Protein AF-A0A2D7Z8X7-F1 (afdb_monomer)

Sequence (92 aa):
MLLVVTLVTLIAQGAAAEDAADNASTEAAWGKIAAGIALAGAALGTGLSQGQIGAAAVGMVAEDGKKFVTGLIFTALPETIVLFGFVSLFVL

Foldseek 3Di:
DVVVVVVVVVVVVVVVVVVVVVCPVVVVVVLQVVLVVLLVVLVVQLVVVLVVLLVVLVVVCVVPVVCNVVSVVSSCVSVVSSVVSNVSNVVD

Solvent-accessible surface area (backbone atoms only — not comparable to full-atom values): 4805 Å² total; per-residue (Å²): 109,71,70,58,52,55,51,53,52,52,54,52,50,57,61,57,52,57,64,56,66,71,39,58,65,54,54,54,50,51,28,48,51,51,18,52,52,44,26,51,55,24,43,52,56,24,55,64,51,35,57,57,40,41,55,52,26,53,51,47,28,73,75,38,66,87,39,44,65,59,27,50,52,58,44,53,53,42,56,56,50,30,50,60,17,51,51,32,67,79,77,74

Nearest PDB structures (foldseek):
  8yy1-assembly1_Q  TM=8.970E-01  e=8.659E-04  Thermus thermophilus HB8
  8yy0-assembly1_U  TM=9.027E-01  e=2.245E-03  Thermus thermophilus HB8
  8j0s-assembly1_9  TM=7.823E-01  e=2.314E-01  Mycobacterium tuberculosis
  8j0s-assembly1_2  TM=7.635E-01  e=4.368E-01  Mycobacterium tuberculosis
  7njp-assembly1_R  TM=7.891E-01  e=6.393E-01  Mycolicibacterium smegmatis MC2 155

pLDDT: mean 87.24, std 12.48, range [50.75, 97.25]

Radius of gyration: 26.12 Å; Cα contacts (8 Å, |Δi|>4): 53; chains: 1; bounding box: 57×18×71 Å

Structure (mmCIF, N/CA/C/O backbone):
data_AF-A0A2D7Z8X7-F1
#
_entry.id   AF-A0A2D7Z8X7-F1
#
loop_
_atom_site.group_PDB
_atom_site.id
_atom_site.type_symbol
_atom_site.label_atom_id
_atom_site.label_alt_id
_atom_sit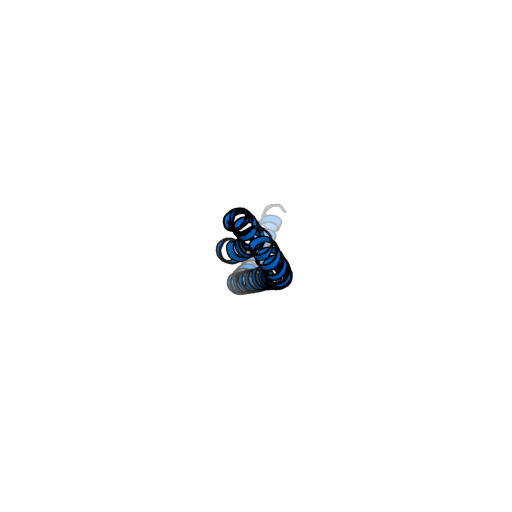e.label_comp_id
_atom_site.label_asym_id
_atom_site.label_entity_id
_atom_site.label_seq_id
_atom_site.pdbx_PDB_ins_code
_atom_site.Cartn_x
_atom_site.Cartn_y
_atom_site.Cartn_z
_atom_site.occupancy
_atom_site.B_iso_or_equiv
_atom_site.auth_seq_id
_atom_site.auth_comp_id
_atom_site.auth_asym_id
_atom_site.auth_atom_id
_atom_site.pdbx_PDB_model_num
ATOM 1 N N . MET A 1 1 ? 30.975 8.921 -51.734 1.00 64.62 1 MET A N 1
ATOM 2 C CA . MET A 1 1 ? 30.692 9.486 -50.394 1.00 64.62 1 MET A CA 1
ATOM 3 C C . MET A 1 1 ? 29.411 8.931 -49.781 1.00 64.62 1 MET A C 1
ATOM 5 O O . MET A 1 1 ? 29.495 8.430 -48.674 1.00 64.62 1 MET A O 1
ATOM 9 N N . LEU A 1 2 ? 28.276 8.904 -50.492 1.00 73.75 2 LEU A N 1
ATOM 10 C CA . LEU A 1 2 ? 27.017 8.340 -49.971 1.00 73.75 2 LEU A CA 1
ATOM 11 C C . LEU A 1 2 ? 27.127 6.865 -49.520 1.00 73.75 2 LEU A C 1
ATOM 13 O O . LEU A 1 2 ? 26.699 6.532 -48.425 1.00 73.75 2 LEU A O 1
ATOM 17 N N . LEU A 1 3 ? 27.786 6.012 -50.316 1.00 80.81 3 LEU A N 1
ATOM 18 C CA . LEU A 1 3 ? 27.928 4.573 -50.034 1.00 80.81 3 LEU A CA 1
ATOM 19 C C . LEU A 1 3 ? 28.812 4.272 -48.805 1.00 80.81 3 LEU A C 1
ATOM 21 O O . LEU A 1 3 ? 28.582 3.315 -48.070 1.00 80.81 3 LEU A O 1
ATOM 25 N N . VAL A 1 4 ? 29.804 5.130 -48.554 1.00 81.50 4 VAL A N 1
ATOM 26 C CA . VAL A 1 4 ? 30.691 5.034 -47.383 1.00 81.50 4 VAL A CA 1
ATOM 27 C C . VAL A 1 4 ? 29.934 5.422 -46.115 1.00 81.50 4 VAL A C 1
ATOM 29 O O . VAL A 1 4 ? 30.048 4.738 -45.105 1.00 81.50 4 VAL A O 1
ATOM 32 N N . VAL A 1 5 ? 29.101 6.465 -46.182 1.00 80.06 5 VAL A N 1
ATOM 33 C CA . VAL A 1 5 ? 28.265 6.890 -45.051 1.00 80.06 5 VAL A CA 1
ATOM 34 C C . VAL A 1 5 ? 27.242 5.809 -44.691 1.00 80.06 5 VAL A C 1
ATOM 36 O O . VAL A 1 5 ? 27.104 5.490 -43.516 1.00 80.06 5 VAL A O 1
ATOM 39 N N . THR A 1 6 ? 26.604 5.167 -45.675 1.00 77.50 6 THR A N 1
ATOM 40 C CA . THR A 1 6 ? 25.647 4.074 -45.416 1.00 77.50 6 THR A CA 1
ATOM 41 C C . THR A 1 6 ? 26.290 2.825 -44.804 1.00 77.50 6 THR A C 1
ATOM 43 O O . THR A 1 6 ? 25.676 2.162 -43.969 1.00 77.50 6 THR A O 1
ATOM 46 N N . LEU A 1 7 ? 27.535 2.505 -45.175 1.00 81.06 7 LEU A N 1
ATOM 47 C CA . LEU A 1 7 ? 28.285 1.398 -44.568 1.00 81.06 7 LEU A CA 1
ATOM 48 C C . LEU A 1 7 ? 28.662 1.699 -43.115 1.00 81.06 7 LEU A C 1
ATOM 50 O O . LEU A 1 7 ? 28.502 0.842 -42.249 1.00 81.06 7 LEU A O 1
ATOM 54 N N . VAL A 1 8 ? 29.101 2.927 -42.836 1.00 80.50 8 VAL A N 1
ATOM 55 C CA . VAL A 1 8 ? 29.411 3.367 -41.469 1.00 80.50 8 VAL A CA 1
ATOM 56 C C . VAL A 1 8 ? 28.161 3.335 -40.584 1.00 80.50 8 VAL A C 1
ATOM 58 O O . VAL A 1 8 ? 28.237 2.867 -39.451 1.00 80.50 8 VAL A O 1
ATOM 61 N N . THR A 1 9 ? 26.993 3.743 -41.095 1.00 76.50 9 THR A N 1
ATOM 62 C CA . THR A 1 9 ? 25.740 3.674 -40.322 1.00 76.50 9 THR A CA 1
ATOM 63 C C . THR A 1 9 ? 25.277 2.241 -40.047 1.00 76.50 9 THR A C 1
ATOM 65 O O . THR A 1 9 ? 24.739 1.986 -38.976 1.00 76.50 9 THR A O 1
ATOM 68 N N . LEU A 1 10 ? 25.509 1.296 -40.965 1.00 78.69 10 LEU A N 1
ATOM 69 C CA . LEU A 1 10 ? 25.174 -0.122 -40.764 1.00 78.69 10 LEU A CA 1
ATOM 70 C C . LEU A 1 10 ? 26.063 -0.781 -39.701 1.00 78.69 10 LEU A C 1
ATOM 72 O O . LEU A 1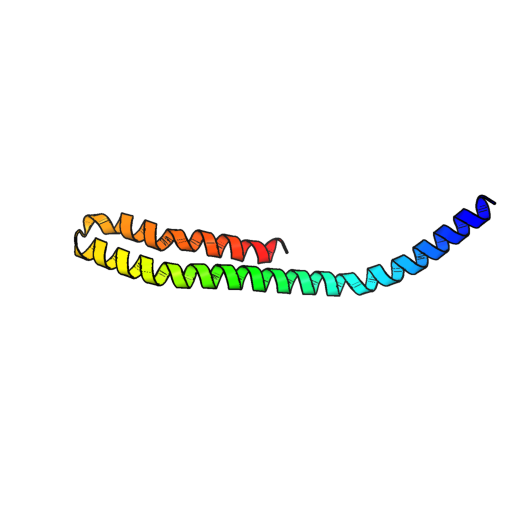 10 ? 25.566 -1.523 -38.859 1.00 78.69 10 LEU A O 1
ATOM 76 N N . ILE A 1 11 ? 27.362 -0.471 -39.703 1.00 78.38 11 ILE A N 1
ATOM 77 C CA . ILE A 1 11 ? 28.303 -0.961 -38.683 1.00 78.38 11 ILE A CA 1
ATOM 78 C C . ILE A 1 11 ? 27.964 -0.363 -37.308 1.00 78.38 11 ILE A C 1
ATOM 80 O O . ILE A 1 11 ? 27.962 -1.081 -36.312 1.00 78.38 11 ILE A O 1
ATOM 84 N N . ALA A 1 12 ? 27.604 0.924 -37.253 1.00 72.50 12 ALA A N 1
ATOM 85 C CA . ALA A 1 12 ? 27.166 1.571 -36.016 1.00 72.50 12 ALA A CA 1
ATOM 86 C C . ALA A 1 12 ? 25.849 0.985 -35.470 1.00 72.50 12 ALA A C 1
ATOM 88 O O . ALA A 1 12 ? 25.719 0.802 -34.262 1.00 72.50 12 ALA A O 1
ATOM 89 N N . GLN A 1 13 ? 24.891 0.644 -36.342 1.00 69.56 13 GLN A N 1
ATOM 90 C CA . GLN A 1 13 ? 23.655 -0.041 -35.938 1.00 69.56 13 GLN A CA 1
ATOM 91 C C . GLN A 1 13 ? 23.921 -1.455 -35.408 1.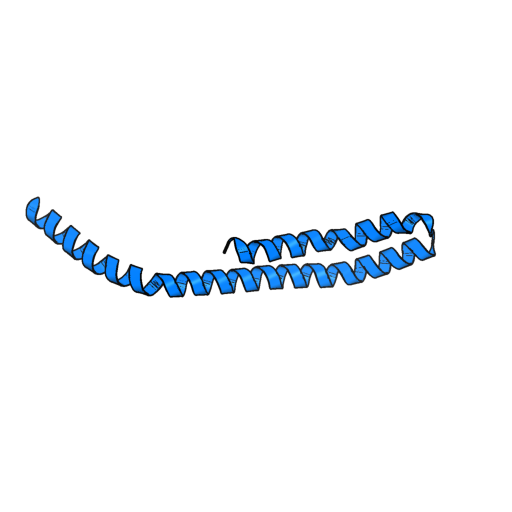00 69.56 13 GLN A C 1
ATOM 93 O O . GLN A 1 13 ? 23.292 -1.854 -34.433 1.00 69.56 13 GLN A O 1
ATOM 98 N N . GLY A 1 14 ? 24.867 -2.190 -36.004 1.00 62.12 14 GLY A N 1
ATOM 99 C CA . GLY A 1 14 ? 25.276 -3.513 -35.523 1.00 62.12 14 GLY A CA 1
ATOM 100 C C . GLY A 1 14 ? 25.904 -3.478 -34.127 1.00 62.12 14 GLY A C 1
ATOM 101 O O . GLY A 1 14 ? 25.562 -4.309 -33.296 1.00 62.12 14 GLY A O 1
ATOM 102 N N . ALA A 1 15 ? 26.745 -2.478 -33.843 1.00 62.66 15 ALA A N 1
ATOM 103 C CA . ALA A 1 15 ? 27.350 -2.292 -32.522 1.00 62.66 15 ALA A CA 1
ATOM 104 C C . ALA A 1 15 ? 26.331 -1.861 -31.446 1.00 62.66 15 ALA A C 1
ATOM 106 O O . ALA A 1 15 ? 26.388 -2.339 -30.320 1.00 62.66 15 ALA A O 1
ATOM 107 N N . ALA A 1 16 ? 25.362 -1.002 -31.789 1.00 61.12 16 ALA A N 1
ATOM 108 C CA . ALA A 1 16 ? 24.302 -0.590 -30.860 1.00 61.12 16 ALA A CA 1
ATOM 109 C C . ALA A 1 16 ? 23.259 -1.694 -30.583 1.00 61.12 16 ALA A C 1
ATOM 111 O O . ALA A 1 16 ? 22.585 -1.667 -29.555 1.00 61.12 16 ALA A O 1
ATOM 112 N N . ALA A 1 17 ? 23.100 -2.659 -31.494 1.00 56.22 17 ALA A N 1
ATOM 113 C CA . ALA A 1 17 ? 22.161 -3.769 -31.330 1.00 56.22 17 ALA A CA 1
ATOM 114 C C . ALA A 1 17 ? 22.625 -4.802 -30.287 1.00 56.22 17 ALA A C 1
ATOM 116 O O . ALA A 1 17 ? 21.785 -5.471 -29.684 1.00 56.22 17 ALA A O 1
ATOM 117 N N . GLU A 1 18 ? 23.935 -4.917 -30.053 1.00 50.75 18 GLU A N 1
ATOM 118 C CA . GLU A 1 18 ? 24.514 -5.849 -29.075 1.00 50.75 18 GLU A CA 1
ATOM 119 C C . GLU A 1 18 ? 24.267 -5.374 -27.625 1.00 50.75 18 GLU A C 1
ATOM 121 O O . GLU A 1 18 ? 23.856 -6.172 -26.786 1.00 50.75 18 GLU A O 1
ATOM 126 N N . ASP A 1 19 ? 24.348 -4.060 -27.365 1.00 54.38 19 ASP A N 1
ATOM 127 C CA . ASP A 1 19 ? 23.998 -3.431 -26.070 1.00 54.38 19 ASP A CA 1
ATOM 128 C C . ASP A 1 19 ? 22.496 -3.522 -25.727 1.00 54.38 19 ASP A C 1
ATOM 130 O O . ASP A 1 19 ? 22.095 -3.529 -24.560 1.00 54.38 19 ASP A O 1
ATOM 134 N N . ALA A 1 20 ? 21.626 -3.578 -26.738 1.00 54.97 20 ALA A N 1
ATOM 135 C CA . ALA A 1 20 ? 20.179 -3.653 -26.533 1.00 54.97 20 ALA A CA 1
ATOM 136 C C . ALA A 1 20 ? 19.710 -5.058 -26.106 1.00 54.97 20 ALA A C 1
ATOM 138 O O . ALA A 1 20 ? 18.705 -5.185 -25.403 1.00 54.97 20 ALA A O 1
ATOM 139 N N . ALA A 1 21 ? 20.423 -6.111 -26.518 1.00 54.84 21 ALA A N 1
ATOM 140 C CA . ALA A 1 21 ? 20.051 -7.493 -26.223 1.00 54.84 21 ALA A CA 1
ATOM 141 C C . ALA A 1 21 ? 20.364 -7.899 -24.770 1.00 54.84 21 ALA A C 1
ATOM 143 O O . ALA A 1 21 ? 19.594 -8.658 -24.179 1.00 54.84 21 ALA A O 1
ATOM 144 N N . ASP A 1 22 ? 21.435 -7.361 -24.178 1.00 58.94 22 ASP A N 1
ATOM 145 C CA . ASP A 1 22 ? 21.844 -7.660 -22.793 1.00 58.94 22 ASP A CA 1
ATOM 146 C C . ASP A 1 22 ? 21.041 -6.853 -21.744 1.00 58.94 22 ASP A C 1
ATOM 148 O O . ASP A 1 22 ? 20.934 -7.228 -20.577 1.00 58.94 22 ASP A O 1
ATOM 152 N N . ASN A 1 23 ? 20.378 -5.767 -22.164 1.00 64.94 23 ASN A N 1
ATOM 153 C CA . ASN A 1 23 ? 19.592 -4.900 -21.279 1.00 64.94 23 ASN A CA 1
ATOM 154 C C . ASN A 1 23 ? 18.159 -5.378 -21.011 1.00 64.94 23 ASN A C 1
ATOM 156 O O . ASN A 1 23 ? 17.572 -4.987 -20.006 1.00 64.94 23 ASN A O 1
ATOM 160 N N . ALA A 1 24 ? 17.568 -6.234 -21.849 1.00 74.00 24 ALA A N 1
ATOM 161 C CA . ALA A 1 24 ? 16.147 -6.583 -21.720 1.00 74.00 24 ALA A CA 1
ATOM 162 C C . ALA A 1 24 ? 15.796 -7.254 -20.374 1.00 74.00 24 ALA A C 1
ATOM 164 O O . ALA A 1 24 ? 14.726 -7.020 -19.807 1.00 74.00 24 ALA A O 1
ATOM 165 N N . SER A 1 25 ? 16.702 -8.081 -19.845 1.00 78.62 25 SER A N 1
ATOM 166 C CA . SER A 1 25 ? 16.543 -8.740 -18.544 1.00 78.62 25 SER A CA 1
ATOM 167 C C . SER A 1 25 ? 16.739 -7.762 -17.377 1.00 78.62 25 SER A C 1
ATOM 169 O O . SER A 1 25 ? 15.997 -7.827 -16.394 1.00 78.62 25 SER A O 1
ATOM 171 N N . THR A 1 26 ? 17.688 -6.833 -17.509 1.00 84.12 26 THR A N 1
ATOM 172 C CA . THR A 1 26 ? 18.002 -5.786 -16.526 1.00 84.12 26 THR A CA 1
ATOM 173 C C . THR A 1 26 ? 16.869 -4.768 -16.403 1.00 84.12 26 THR A C 1
ATOM 175 O O . THR A 1 26 ? 16.432 -4.477 -15.288 1.00 84.12 26 THR A O 1
ATOM 178 N N . GLU A 1 27 ? 16.315 -4.307 -17.526 1.00 82.50 27 GLU A N 1
ATOM 179 C CA . GLU A 1 27 ? 15.150 -3.412 -17.572 1.00 82.50 27 GLU A CA 1
ATOM 180 C C . GLU A 1 27 ? 13.926 -4.061 -16.903 1.00 82.50 27 GLU A C 1
ATOM 182 O O . GLU A 1 27 ? 13.282 -3.468 -16.034 1.00 82.50 27 GLU A O 1
ATOM 187 N N . ALA A 1 28 ? 13.653 -5.334 -17.218 1.00 86.56 28 ALA A N 1
ATOM 188 C CA . ALA A 1 28 ? 12.565 -6.084 -16.591 1.00 86.56 28 ALA A CA 1
ATOM 189 C C . ALA A 1 28 ? 12.789 -6.321 -15.084 1.00 86.56 28 ALA A C 1
ATOM 191 O O . ALA A 1 28 ? 11.830 -6.372 -14.310 1.00 86.56 28 ALA A O 1
ATOM 192 N N . ALA A 1 29 ? 14.040 -6.487 -14.641 1.00 88.56 29 ALA A N 1
ATOM 193 C CA . ALA A 1 29 ? 14.364 -6.620 -13.223 1.00 88.56 29 ALA A CA 1
ATOM 194 C C . ALA A 1 29 ? 14.121 -5.304 -12.468 1.00 88.56 29 ALA A C 1
ATOM 196 O O . ALA A 1 29 ? 13.527 -5.318 -11.386 1.00 88.56 29 ALA A O 1
ATOM 197 N N . TRP A 1 30 ? 14.518 -4.170 -13.050 1.00 90.50 30 TRP A N 1
ATOM 198 C CA . TRP A 1 30 ? 14.299 -2.850 -12.457 1.00 90.50 30 TRP A CA 1
ATOM 199 C C . TRP A 1 30 ? 12.815 -2.476 -12.387 1.00 90.50 30 TRP A C 1
ATOM 201 O O . TRP A 1 30 ? 12.378 -1.962 -11.354 1.00 90.50 30 TRP A O 1
ATOM 211 N N . GLY A 1 31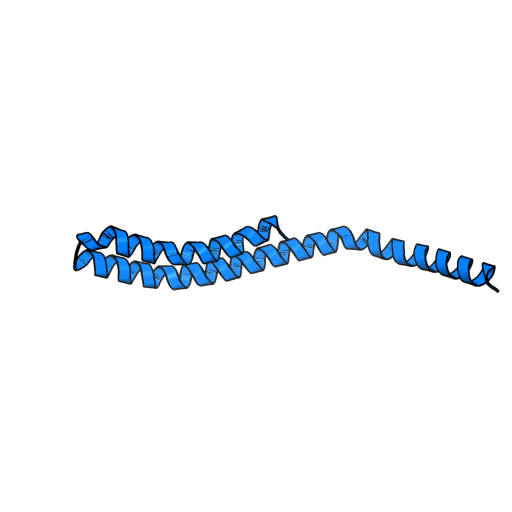 ? 12.023 -2.807 -13.416 1.00 90.88 31 GLY A N 1
ATOM 212 C CA . GLY A 1 31 ? 10.564 -2.627 -13.409 1.00 90.88 31 GLY A CA 1
ATOM 213 C C . GLY A 1 31 ? 9.887 -3.338 -12.233 1.00 90.88 31 GLY A C 1
ATOM 214 O O . GLY A 1 31 ? 9.146 -2.723 -11.464 1.00 90.88 31 GLY A O 1
ATOM 215 N N . LYS A 1 32 ? 10.253 -4.602 -11.984 1.00 92.94 32 LYS A N 1
ATOM 216 C CA . LYS A 1 32 ? 9.728 -5.390 -10.852 1.00 92.94 32 LYS A CA 1
ATOM 217 C C . LYS A 1 32 ? 10.134 -4.837 -9.488 1.00 92.94 32 LYS A C 1
ATOM 219 O O . LYS A 1 32 ? 9.331 -4.851 -8.555 1.00 92.94 32 LYS A O 1
ATOM 224 N N . ILE A 1 33 ? 11.368 -4.348 -9.354 1.00 95.00 33 ILE A N 1
ATOM 225 C CA . ILE A 1 33 ? 11.824 -3.694 -8.119 1.00 95.00 33 ILE A CA 1
ATOM 226 C C . ILE A 1 33 ? 11.025 -2.406 -7.886 1.00 95.00 33 ILE A C 1
ATOM 228 O O . ILE A 1 33 ? 10.549 -2.179 -6.772 1.00 95.00 33 ILE A O 1
ATOM 232 N N . ALA A 1 34 ? 10.820 -1.595 -8.928 1.00 94.62 34 ALA A N 1
ATOM 233 C CA . ALA A 1 34 ? 10.020 -0.377 -8.846 1.00 94.62 34 ALA A CA 1
ATOM 234 C C . ALA A 1 34 ? 8.567 -0.674 -8.438 1.00 94.62 34 ALA A C 1
ATOM 236 O O . ALA A 1 34 ? 8.033 0.003 -7.556 1.00 94.62 34 ALA A O 1
ATOM 237 N N . ALA A 1 35 ? 7.962 -1.727 -8.995 1.00 95.44 35 ALA A N 1
ATOM 238 C CA . ALA A 1 35 ? 6.628 -2.191 -8.621 1.00 95.44 35 ALA A CA 1
ATOM 239 C C . ALA A 1 35 ? 6.553 -2.604 -7.137 1.00 95.44 35 ALA A C 1
ATOM 241 O O . ALA A 1 35 ? 5.639 -2.211 -6.409 1.00 95.44 35 ALA A O 1
ATOM 242 N N . GLY A 1 36 ? 7.561 -3.335 -6.649 1.00 95.81 36 GLY A N 1
ATOM 243 C CA . GLY A 1 36 ? 7.664 -3.711 -5.237 1.00 95.81 36 GLY A CA 1
ATOM 244 C C . GLY A 1 36 ? 7.777 -2.503 -4.302 1.00 95.81 36 GLY A C 1
ATOM 245 O O . GLY A 1 36 ? 7.103 -2.454 -3.271 1.00 95.81 36 GLY A O 1
ATOM 246 N N . ILE A 1 37 ? 8.578 -1.500 -4.673 1.00 96.81 37 ILE A N 1
ATOM 247 C CA . ILE A 1 37 ? 8.730 -0.256 -3.903 1.00 96.81 37 ILE A CA 1
ATOM 248 C C . ILE A 1 37 ? 7.422 0.545 -3.894 1.00 96.81 37 ILE A C 1
ATOM 250 O O . ILE A 1 37 ? 7.020 1.041 -2.839 1.00 96.81 37 ILE A O 1
ATOM 254 N N . ALA A 1 38 ? 6.736 0.646 -5.036 1.00 96.12 38 ALA A N 1
ATOM 255 C CA . ALA A 1 38 ? 5.455 1.338 -5.140 1.00 96.12 38 ALA A CA 1
ATOM 256 C C . ALA A 1 38 ? 4.385 0.692 -4.244 1.00 96.12 38 ALA A C 1
ATOM 258 O O . ALA A 1 38 ? 3.721 1.395 -3.474 1.00 96.12 38 ALA A O 1
ATOM 259 N N . LEU A 1 39 ? 4.266 -0.641 -4.271 1.00 97.25 39 LEU A N 1
ATOM 260 C CA . LEU A 1 39 ? 3.361 -1.368 -3.380 1.00 97.25 39 LEU A CA 1
ATOM 261 C C . LEU A 1 39 ? 3.744 -1.188 -1.906 1.00 97.25 39 LEU A C 1
ATOM 263 O O . LEU A 1 39 ? 2.869 -0.926 -1.085 1.00 97.25 39 LEU A O 1
ATOM 267 N N . ALA A 1 40 ? 5.029 -1.293 -1.560 1.00 96.88 40 ALA A N 1
ATOM 268 C CA . ALA A 1 40 ? 5.486 -1.121 -0.182 1.00 96.88 40 ALA A CA 1
ATOM 269 C C . ALA A 1 40 ? 5.163 0.282 0.358 1.00 96.88 40 ALA A C 1
ATOM 271 O O . ALA A 1 40 ? 4.642 0.411 1.467 1.00 96.88 40 ALA A O 1
ATOM 272 N N . GLY A 1 41 ? 5.410 1.330 -0.434 1.00 96.56 41 GLY A N 1
ATOM 273 C CA . GLY A 1 41 ? 5.079 2.706 -0.064 1.00 96.56 41 GLY A CA 1
ATOM 274 C C . GLY A 1 41 ? 3.577 2.912 0.144 1.00 96.56 41 GLY A C 1
ATOM 275 O O . GLY A 1 41 ? 3.167 3.487 1.155 1.00 96.56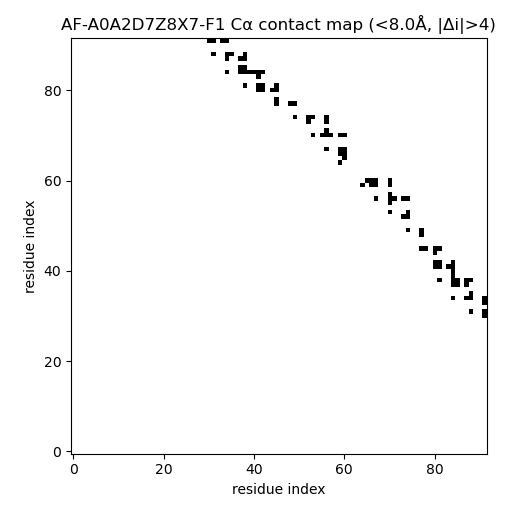 41 GLY A O 1
ATOM 276 N N . ALA A 1 42 ? 2.752 2.383 -0.765 1.00 96.50 42 ALA A N 1
ATOM 277 C CA . ALA A 1 42 ? 1.299 2.445 -0.638 1.00 96.50 42 ALA A CA 1
ATOM 278 C C . ALA A 1 42 ? 0.804 1.690 0.608 1.00 96.50 42 ALA A C 1
ATOM 280 O O . ALA A 1 42 ? 0.034 2.249 1.387 1.00 96.50 42 ALA A O 1
ATOM 281 N N . ALA A 1 43 ? 1.303 0.470 0.835 1.00 96.12 43 ALA A N 1
ATOM 282 C CA . ALA A 1 43 ? 0.938 -0.379 1.968 1.00 96.12 43 ALA A CA 1
ATOM 283 C C . ALA A 1 43 ? 1.289 0.257 3.326 1.00 96.12 43 ALA A C 1
ATOM 285 O O . ALA A 1 43 ? 0.501 0.184 4.275 1.00 96.12 43 ALA A O 1
ATOM 286 N N . LEU A 1 44 ? 2.450 0.913 3.422 1.00 96.38 44 LEU A N 1
ATOM 287 C CA . LEU A 1 44 ? 2.860 1.642 4.625 1.00 96.38 44 LEU A CA 1
ATOM 288 C C . LEU A 1 44 ? 1.926 2.825 4.910 1.00 96.38 44 LEU A C 1
ATOM 290 O O . LEU A 1 44 ? 1.463 2.980 6.041 1.00 96.38 44 LEU A O 1
ATOM 294 N N . GLY A 1 45 ? 1.600 3.631 3.894 1.00 94.25 45 GLY A N 1
ATOM 295 C CA . GLY A 1 45 ? 0.667 4.752 4.041 1.00 94.25 45 GLY A CA 1
ATOM 296 C C . GLY A 1 45 ? -0.741 4.304 4.453 1.00 94.25 45 GLY A C 1
ATOM 297 O O . GLY A 1 45 ? -1.358 4.902 5.343 1.00 94.25 45 GLY A O 1
ATOM 298 N N . THR A 1 46 ? -1.236 3.212 3.867 1.00 95.88 46 THR A N 1
ATOM 299 C CA . THR A 1 46 ? -2.533 2.640 4.247 1.00 95.88 46 THR A CA 1
ATOM 300 C C . THR A 1 46 ? -2.542 2.095 5.660 1.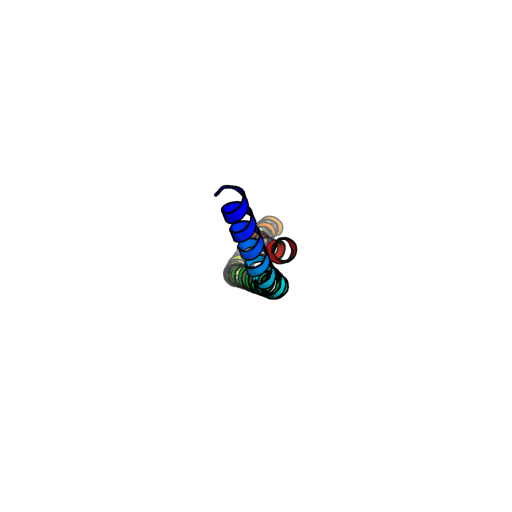00 95.88 46 THR A C 1
ATOM 302 O O . THR A 1 46 ? -3.427 2.455 6.426 1.00 95.88 46 THR A O 1
ATOM 305 N N . GLY A 1 47 ? -1.545 1.302 6.057 1.00 93.62 47 GLY A N 1
ATOM 306 C CA . GLY A 1 47 ? -1.522 0.711 7.397 1.00 93.62 47 GLY A CA 1
ATOM 307 C C . GLY A 1 47 ? -1.470 1.768 8.504 1.00 93.62 47 GLY A C 1
ATOM 308 O O . GLY A 1 47 ? -2.191 1.665 9.499 1.00 93.62 47 GLY A O 1
ATOM 309 N N . LEU A 1 48 ? -0.668 2.823 8.309 1.00 95.12 48 LEU A N 1
ATOM 310 C CA . LEU A 1 48 ? -0.541 3.918 9.277 1.00 95.12 48 LEU A CA 1
ATOM 311 C C . LEU A 1 48 ? -1.843 4.714 9.445 1.00 95.12 48 LEU A C 1
ATOM 313 O O . LEU A 1 48 ? -2.216 5.052 10.568 1.00 95.12 48 LEU A O 1
ATOM 317 N N . SER A 1 49 ? -2.546 4.998 8.348 1.00 93.31 49 SER A N 1
ATOM 318 C CA . SER A 1 49 ? -3.823 5.723 8.394 1.00 93.31 49 SER A CA 1
ATOM 319 C C . SER A 1 49 ? -4.963 4.859 8.943 1.00 93.31 49 SER A C 1
ATOM 321 O O . SER A 1 49 ? -5.768 5.324 9.754 1.00 93.31 49 SER A O 1
ATOM 323 N N . GLN A 1 50 ? -5.002 3.580 8.570 1.00 95.69 50 GLN A N 1
ATOM 324 C CA . GLN A 1 50 ? -6.080 2.662 8.924 1.00 95.69 50 GLN A CA 1
ATOM 325 C C . GLN A 1 50 ? -6.164 2.396 10.433 1.00 95.69 50 GLN A C 1
ATOM 327 O O . GLN A 1 50 ? -7.266 2.290 10.969 1.00 95.69 50 GLN A O 1
ATOM 332 N N . GLY A 1 51 ? -5.032 2.374 11.150 1.00 93.25 51 GLY A N 1
ATOM 333 C CA . GLY A 1 51 ? -5.031 2.227 12.611 1.00 93.25 51 GLY A CA 1
ATOM 334 C C . GLY A 1 51 ? -5.785 3.354 13.332 1.00 93.25 51 GLY A C 1
ATOM 335 O O . GLY A 1 51 ? -6.596 3.097 14.224 1.00 93.25 51 GLY A O 1
ATOM 336 N N . GLN A 1 52 ? -5.569 4.605 12.916 1.00 94.81 52 GLN A N 1
ATOM 337 C CA . GLN A 1 52 ? -6.242 5.771 13.501 1.00 94.81 52 GLN A CA 1
ATOM 338 C C . GLN A 1 52 ? -7.721 5.833 13.104 1.00 94.81 52 GLN A C 1
ATOM 340 O O . GLN A 1 52 ? -8.581 6.102 13.945 1.00 94.81 52 GLN A O 1
ATOM 345 N N . ILE A 1 53 ? -8.026 5.542 11.837 1.00 95.31 53 ILE A N 1
ATOM 346 C CA . ILE A 1 53 ? -9.401 5.537 11.329 1.00 95.31 53 ILE A CA 1
ATOM 347 C C . ILE A 1 53 ? -10.223 4.435 12.008 1.00 95.31 53 ILE A C 1
ATOM 349 O O . ILE A 1 53 ? -11.354 4.689 12.416 1.00 95.31 53 ILE A O 1
ATOM 353 N N . GLY A 1 54 ? -9.651 3.245 12.209 1.00 93.81 54 GLY A N 1
ATOM 354 C CA . GLY A 1 54 ? -10.302 2.145 12.920 1.00 93.81 54 GLY A CA 1
ATOM 355 C C . GLY A 1 54 ? -10.629 2.495 14.372 1.00 93.81 54 GLY A C 1
ATOM 356 O O . GLY A 1 54 ? -11.753 2.263 14.817 1.00 93.81 54 GLY A O 1
ATOM 357 N N . ALA A 1 55 ? -9.697 3.124 15.095 1.00 95.19 55 ALA A N 1
ATOM 358 C CA . ALA A 1 55 ? -9.949 3.597 16.458 1.00 95.19 55 ALA A CA 1
ATOM 359 C C . ALA A 1 55 ? -11.091 4.632 16.514 1.00 95.19 55 ALA A C 1
ATOM 361 O O . ALA A 1 55 ? -11.973 4.536 17.371 1.00 95.19 55 ALA A O 1
ATOM 362 N N . ALA A 1 56 ? -11.121 5.581 15.572 1.00 95.12 56 ALA A N 1
ATOM 363 C CA . ALA A 1 56 ? -12.197 6.567 15.468 1.00 95.12 56 ALA A CA 1
ATOM 364 C C . ALA A 1 56 ? -13.545 5.929 15.084 1.00 95.12 56 ALA A C 1
ATOM 366 O O . ALA A 1 56 ? -14.579 6.294 15.645 1.00 95.12 56 ALA A O 1
ATOM 367 N N . ALA A 1 57 ? -13.546 4.949 14.176 1.00 94.81 57 ALA A N 1
ATOM 368 C CA . ALA A 1 57 ? -14.744 4.222 13.766 1.00 94.81 57 ALA A CA 1
ATOM 369 C C . ALA A 1 57 ? -15.350 3.430 14.934 1.00 94.81 57 ALA A C 1
ATOM 371 O O . ALA A 1 57 ? -16.558 3.496 15.152 1.00 94.81 57 ALA A O 1
ATOM 372 N N . VAL A 1 58 ? -14.528 2.748 15.739 1.00 94.69 58 VAL A N 1
ATOM 373 C CA . VAL A 1 58 ? -15.002 2.040 16.942 1.00 94.69 58 VAL A CA 1
ATOM 374 C C . VAL A 1 58 ? -15.593 3.020 17.961 1.00 94.69 58 VAL A C 1
ATOM 376 O O . VAL A 1 58 ? -16.660 2.748 18.510 1.00 94.69 58 VAL A O 1
ATOM 379 N N . GLY A 1 59 ? -14.961 4.181 18.171 1.00 95.19 59 GLY A N 1
ATOM 380 C CA . GLY A 1 59 ? -15.506 5.238 19.032 1.00 95.19 59 GLY A CA 1
ATOM 381 C C . GLY A 1 59 ? -16.855 5.773 18.537 1.00 95.19 59 GLY A C 1
ATOM 382 O O . GLY A 1 59 ? -17.796 5.899 19.316 1.00 95.19 59 GLY A O 1
ATOM 383 N N . MET A 1 60 ? -16.983 6.001 17.228 1.00 94.81 60 MET A N 1
ATOM 384 C CA . MET A 1 60 ? -18.232 6.441 16.596 1.00 94.81 60 MET A CA 1
ATOM 385 C C . MET A 1 60 ? -19.367 5.426 16.789 1.00 94.81 60 MET A C 1
ATOM 387 O O . MET A 1 60 ? -20.502 5.816 17.061 1.00 94.81 60 MET A O 1
ATOM 391 N N . VAL A 1 61 ? -19.066 4.132 16.658 1.00 95.12 61 VAL A N 1
ATOM 392 C CA . VAL A 1 61 ? -20.040 3.048 16.862 1.00 95.12 61 VAL A CA 1
ATOM 393 C C . VAL A 1 61 ? -20.424 2.898 18.332 1.00 95.12 61 VAL A C 1
ATOM 395 O O . VAL A 1 61 ? -21.574 2.573 18.623 1.00 95.12 61 VAL A O 1
ATOM 398 N N . ALA A 1 62 ? -19.496 3.158 19.257 1.00 95.75 62 ALA A N 1
ATOM 399 C CA . ALA A 1 62 ? -19.783 3.160 20.689 1.00 95.75 62 ALA A CA 1
ATOM 400 C C . ALA A 1 62 ? -20.730 4.304 21.100 1.00 95.75 62 ALA A C 1
ATOM 402 O O . ALA A 1 62 ? -21.536 4.122 22.010 1.00 95.75 62 ALA A O 1
ATOM 403 N N . GLU A 1 63 ? -20.655 5.461 20.432 1.00 95.38 63 GLU A N 1
ATOM 404 C CA . GLU A 1 63 ? -21.553 6.601 20.668 1.00 95.38 63 GLU A CA 1
ATOM 405 C C . GLU A 1 63 ? -22.945 6.388 20.049 1.00 95.38 63 GLU A C 1
ATOM 407 O O . GLU A 1 63 ? -23.962 6.650 20.690 1.00 95.38 63 GLU A O 1
ATOM 412 N N . ASP A 1 64 ? -23.004 5.897 18.808 1.00 95.06 64 ASP A N 1
ATOM 413 C CA . ASP A 1 64 ? -24.255 5.585 18.116 1.00 95.06 64 ASP A CA 1
ATOM 414 C C . ASP A 1 64 ? -24.079 4.370 17.197 1.00 95.06 64 ASP A C 1
ATOM 416 O O . ASP A 1 64 ? -23.500 4.452 16.110 1.00 95.06 64 ASP A O 1
ATOM 420 N N . GLY A 1 65 ? -24.661 3.239 17.602 1.00 92.00 65 GLY A N 1
ATOM 421 C CA . GLY A 1 65 ? -24.593 1.984 16.852 1.00 92.00 65 GLY A CA 1
ATOM 422 C C . GLY A 1 65 ? -25.206 2.055 15.449 1.00 92.00 65 GLY A C 1
ATOM 423 O O . GLY A 1 65 ? -24.853 1.250 14.585 1.00 92.00 65 GLY A O 1
ATOM 424 N N . LYS A 1 66 ? -26.066 3.043 15.160 1.00 95.25 66 LYS A N 1
ATOM 425 C CA . LYS A 1 66 ? -26.596 3.256 13.802 1.00 95.25 66 LYS A CA 1
ATOM 426 C C . LYS A 1 66 ? -25.515 3.734 12.829 1.00 95.25 66 LYS A C 1
ATOM 428 O O . LYS A 1 66 ? -25.678 3.577 11.620 1.00 95.25 66 LYS A O 1
ATOM 433 N N . LYS A 1 67 ? -24.396 4.267 13.334 1.00 94.06 67 LYS A N 1
ATOM 434 C CA . LYS A 1 67 ? -23.259 4.748 12.535 1.00 94.06 67 LYS A CA 1
ATOM 435 C C . LYS A 1 67 ? -22.267 3.649 12.147 1.00 94.06 67 LYS A C 1
ATOM 437 O O . LYS A 1 67 ? -21.254 3.962 11.530 1.00 94.06 67 LYS A O 1
ATOM 442 N N . PHE A 1 68 ? -22.555 2.375 12.430 1.00 94.38 68 PHE A N 1
ATOM 443 C CA . PHE A 1 68 ? -21.700 1.245 12.040 1.00 94.38 68 PHE A CA 1
ATOM 444 C C . PHE A 1 68 ? -21.299 1.262 10.562 1.00 94.38 68 PHE A C 1
ATOM 446 O O . PHE A 1 68 ? -20.117 1.156 10.247 1.00 94.38 68 PHE A O 1
ATOM 453 N N . VAL A 1 69 ? -22.261 1.459 9.656 1.00 96.25 69 VAL A N 1
ATOM 454 C CA . VAL A 1 69 ? -21.988 1.481 8.209 1.00 96.25 69 VAL A CA 1
ATOM 455 C C . VAL A 1 69 ? -21.105 2.670 7.829 1.00 96.25 69 VAL A C 1
ATOM 457 O O . VAL A 1 69 ? -20.173 2.519 7.048 1.00 96.25 69 VAL A O 1
ATOM 460 N N . THR A 1 70 ? -21.352 3.843 8.412 1.00 95.25 70 THR A N 1
ATOM 461 C CA . THR A 1 70 ? -20.527 5.038 8.188 1.00 95.25 70 THR A CA 1
ATOM 462 C C . THR A 1 70 ? -19.098 4.830 8.684 1.00 95.25 70 THR A C 1
ATOM 464 O O . THR A 1 70 ? -18.151 5.151 7.970 1.00 95.25 70 THR A O 1
ATOM 467 N N . GLY A 1 71 ? -18.942 4.249 9.877 1.00 94.75 71 GLY A N 1
ATOM 468 C CA . GLY A 1 71 ? -17.645 3.861 10.420 1.00 94.75 71 GLY A CA 1
ATOM 469 C C . GLY A 1 71 ? -16.921 2.903 9.479 1.00 94.75 71 GLY A C 1
ATOM 470 O O . GLY A 1 71 ? -15.787 3.176 9.111 1.00 94.75 71 GLY A O 1
ATOM 471 N N . LEU A 1 72 ? -17.608 1.855 9.009 1.00 94.44 72 LEU A N 1
ATOM 472 C CA . LEU A 1 72 ? -17.066 0.876 8.065 1.00 94.44 72 LEU A CA 1
ATOM 473 C C . LEU A 1 72 ? -16.598 1.512 6.749 1.00 94.44 72 LEU A C 1
ATOM 475 O O . LEU A 1 72 ? -15.530 1.156 6.259 1.00 94.44 72 LEU A O 1
ATOM 479 N N . ILE A 1 73 ? -17.362 2.456 6.188 1.00 94.94 73 ILE A N 1
ATOM 480 C CA . ILE A 1 73 ? -16.966 3.172 4.966 1.00 94.94 73 ILE A CA 1
ATOM 481 C C . ILE A 1 73 ? -15.662 3.932 5.199 1.00 94.94 73 ILE A C 1
ATOM 483 O O . ILE A 1 73 ? -14.760 3.833 4.374 1.00 94.94 73 ILE A O 1
ATOM 487 N N . PHE A 1 74 ? -15.532 4.654 6.316 1.00 94.06 74 PHE A N 1
ATOM 488 C CA . PHE A 1 74 ? -14.298 5.378 6.613 1.00 94.06 74 PHE A CA 1
ATOM 489 C C . PHE A 1 74 ? -13.108 4.438 6.772 1.00 94.06 74 PHE A C 1
ATOM 491 O O . PHE A 1 74 ? -12.057 4.722 6.199 1.00 94.06 74 PHE A O 1
ATOM 498 N N . THR A 1 75 ? -13.269 3.316 7.479 1.00 93.38 75 THR A N 1
ATOM 499 C CA . THR A 1 75 ? -12.189 2.333 7.630 1.00 93.38 75 THR A CA 1
ATOM 500 C C . THR A 1 75 ? -11.786 1.677 6.322 1.00 93.38 75 THR A C 1
ATOM 502 O O . THR A 1 75 ? -10.655 1.225 6.274 1.00 93.38 75 THR A O 1
ATOM 505 N N . ALA A 1 76 ? -12.677 1.647 5.321 1.00 94.31 76 ALA A N 1
ATOM 506 C CA . ALA A 1 76 ? -12.462 1.071 3.992 1.00 94.31 76 ALA A CA 1
ATOM 507 C C . ALA A 1 76 ? -11.885 2.064 2.952 1.00 94.31 76 ALA A C 1
ATOM 509 O O . ALA A 1 76 ? -11.544 1.673 1.833 1.00 94.31 76 ALA A O 1
ATOM 510 N N . LEU A 1 77 ? -11.832 3.367 3.263 1.00 93.31 77 LEU A N 1
ATOM 511 C CA . LEU A 1 77 ? -11.278 4.377 2.352 1.00 93.31 77 LEU A CA 1
ATOM 512 C C . LEU A 1 77 ? -9.769 4.194 2.099 1.00 93.31 77 LEU A C 1
ATOM 514 O O . LEU A 1 77 ? -9.367 4.282 0.931 1.00 93.31 77 LEU A O 1
ATOM 518 N N . PRO A 1 78 ? -8.921 3.945 3.121 1.00 92.94 78 PRO A N 1
ATOM 519 C CA . PRO A 1 78 ? -7.488 3.729 2.922 1.00 92.94 78 PRO A CA 1
ATOM 520 C C . PRO A 1 78 ? -7.178 2.602 1.938 1.00 92.94 78 PRO A C 1
ATOM 522 O O . PRO A 1 78 ? -6.228 2.711 1.171 1.00 92.94 78 PRO A O 1
ATOM 525 N N . GLU A 1 79 ? -7.996 1.557 1.875 1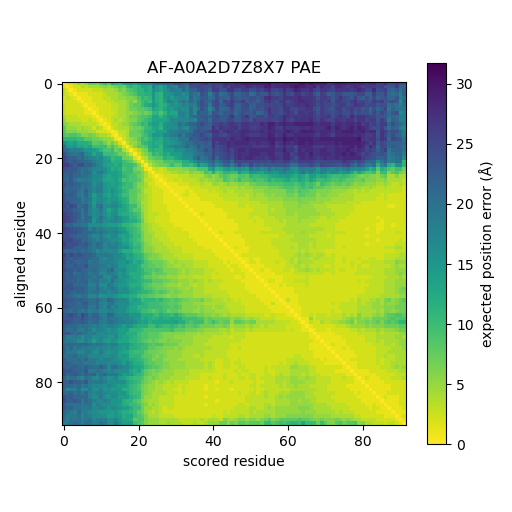.00 94.38 79 GLU A N 1
ATOM 526 C CA . GLU A 1 79 ? -7.792 0.370 1.046 1.00 94.38 79 GLU A CA 1
ATOM 527 C C . GLU A 1 79 ? -7.719 0.708 -0.452 1.00 94.38 79 GLU A C 1
ATOM 529 O O . GLU A 1 79 ? -7.078 -0.001 -1.229 1.00 94.38 79 GLU A O 1
ATOM 534 N N . THR A 1 80 ? -8.295 1.836 -0.869 1.00 93.75 80 THR A N 1
ATOM 535 C CA . THR A 1 80 ? -8.163 2.327 -2.247 1.00 93.75 80 THR A CA 1
ATOM 536 C C . THR A 1 80 ? -6.725 2.734 -2.593 1.00 93.75 80 THR A C 1
ATOM 538 O O . THR A 1 80 ? -6.274 2.502 -3.714 1.00 93.75 80 THR A O 1
ATOM 541 N N . ILE A 1 81 ? -5.963 3.258 -1.629 1.00 94.44 81 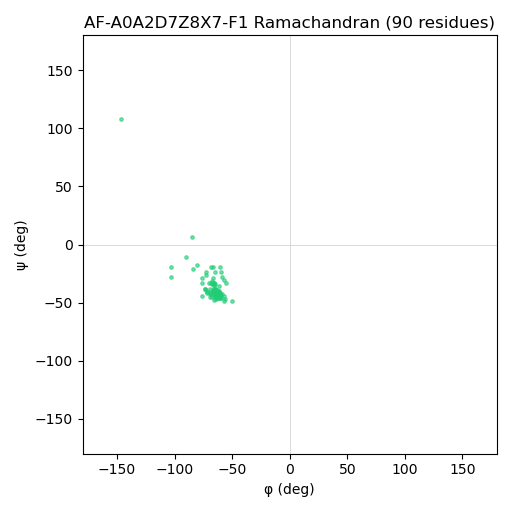ILE A N 1
ATOM 542 C CA . ILE A 1 81 ? -4.567 3.678 -1.816 1.00 94.44 81 ILE A CA 1
ATOM 543 C C . ILE A 1 81 ? -3.663 2.458 -2.024 1.00 94.44 81 ILE A C 1
ATOM 545 O O . ILE A 1 81 ? -2.844 2.452 -2.946 1.00 94.44 81 ILE A O 1
ATOM 549 N N . VAL A 1 82 ? -3.824 1.398 -1.221 1.00 96.00 82 VAL A N 1
ATOM 550 C CA . VAL A 1 82 ? -3.026 0.169 -1.399 1.00 96.00 82 VAL A CA 1
ATOM 551 C C . VAL A 1 82 ? -3.396 -0.547 -2.691 1.00 96.00 82 VAL A C 1
ATOM 553 O O . VAL A 1 82 ? -2.511 -1.089 -3.348 1.00 96.00 82 VAL A O 1
ATOM 556 N N . LEU A 1 83 ? -4.662 -0.484 -3.118 1.00 95.25 83 LEU A N 1
ATOM 557 C CA . LEU A 1 83 ? -5.071 -1.001 -4.423 1.00 95.25 83 LEU A CA 1
ATOM 558 C C . LEU A 1 83 ? -4.363 -0.277 -5.574 1.00 95.25 83 LEU A C 1
ATOM 560 O O . LEU A 1 83 ? -3.904 -0.943 -6.499 1.00 95.25 83 LEU A O 1
ATOM 564 N N . PHE A 1 84 ? -4.188 1.046 -5.511 1.00 93.75 84 PHE A N 1
ATOM 565 C CA . PHE A 1 84 ? -3.398 1.762 -6.520 1.00 93.75 84 PHE A CA 1
ATOM 566 C C . PHE A 1 84 ? -1.924 1.332 -6.530 1.00 93.75 84 PHE A C 1
ATOM 568 O O . PHE A 1 84 ? -1.349 1.158 -7.603 1.00 93.75 84 PHE A O 1
ATOM 575 N N . GLY A 1 85 ? -1.324 1.087 -5.361 1.00 94.69 85 GLY A N 1
ATOM 576 C CA . GLY A 1 85 ? 0.021 0.506 -5.273 1.00 94.69 85 GLY A CA 1
ATOM 577 C C . GLY A 1 85 ? 0.089 -0.916 -5.838 1.00 94.69 85 GLY A C 1
ATOM 578 O O . GLY A 1 85 ? 1.033 -1.259 -6.541 1.00 94.69 85 GLY A O 1
ATOM 579 N N . PHE A 1 86 ? -0.937 -1.731 -5.601 1.00 96.19 86 PHE A N 1
ATOM 580 C CA . PHE A 1 86 ? -1.035 -3.100 -6.106 1.00 96.19 86 PHE A CA 1
ATOM 581 C C . PHE A 1 86 ? -1.143 -3.167 -7.633 1.00 96.19 86 PHE A C 1
ATOM 583 O O . PHE A 1 86 ? -0.541 -4.048 -8.244 1.00 96.19 86 PHE A O 1
ATOM 590 N N . VAL A 1 87 ? -1.827 -2.207 -8.267 1.00 96.56 87 VAL A N 1
ATOM 591 C CA . VAL A 1 87 ? -1.906 -2.109 -9.737 1.00 96.56 87 VAL A CA 1
ATOM 592 C C . VAL A 1 87 ? -0.516 -2.005 -10.378 1.00 96.56 87 VAL A C 1
ATOM 594 O O . VAL A 1 87 ? -0.319 -2.533 -11.472 1.00 96.56 87 VAL A O 1
ATOM 597 N N . SER A 1 88 ? 0.468 -1.406 -9.695 1.00 93.44 88 SER A N 1
ATOM 598 C CA . SER A 1 88 ? 1.834 -1.289 -10.226 1.00 93.44 88 SER A CA 1
ATOM 599 C C . SER A 1 88 ? 2.488 -2.641 -10.534 1.00 93.44 88 SER A C 1
ATOM 601 O O . SER A 1 88 ? 3.264 -2.712 -11.477 1.00 93.44 88 SER A O 1
ATOM 603 N N . LEU A 1 89 ? 2.112 -3.724 -9.839 1.00 94.62 89 LEU A N 1
ATOM 604 C CA . LEU A 1 89 ? 2.632 -5.076 -10.094 1.00 94.62 89 LEU A CA 1
ATOM 605 C C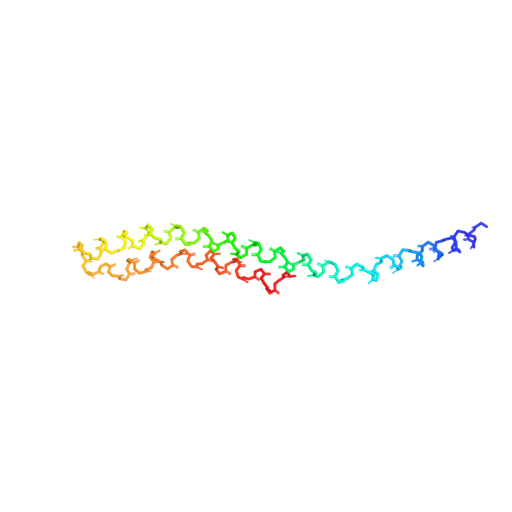 . LEU A 1 89 ? 2.216 -5.663 -11.450 1.00 94.62 89 LEU A C 1
ATOM 607 O O . LEU A 1 89 ? 2.800 -6.649 -11.892 1.00 94.62 89 LEU A O 1
ATOM 611 N N . PHE A 1 90 ? 1.167 -5.120 -12.068 1.00 93.25 90 PHE A N 1
ATOM 612 C CA . PHE A 1 90 ? 0.647 -5.604 -13.350 1.00 93.25 90 PHE A CA 1
ATOM 613 C C . PHE A 1 90 ? 1.044 -4.709 -14.521 1.00 93.25 90 PHE A C 1
ATOM 615 O O . PHE A 1 90 ? 0.937 -5.132 -15.670 1.00 93.25 90 PHE A O 1
ATOM 622 N N . VAL A 1 91 ? 1.433 -3.466 -14.233 1.00 91.19 91 VAL A N 1
ATOM 623 C CA . VAL A 1 91 ? 1.727 -2.446 -15.246 1.00 91.19 91 VAL A CA 1
ATOM 624 C C . VAL A 1 91 ? 3.236 -2.242 -15.431 1.00 91.19 91 VAL A C 1
ATOM 626 O O . VAL A 1 91 ? 3.641 -1.860 -16.527 1.00 91.19 91 VAL A O 1
ATOM 629 N N . LEU A 1 92 ? 4.050 -2.495 -14.395 1.00 84.75 92 LEU A N 1
ATOM 630 C CA . LEU A 1 92 ? 5.519 -2.400 -14.402 1.00 84.75 92 LEU A CA 1
ATOM 631 C C . LEU A 1 92 ? 6.173 -3.787 -14.443 1.00 84.75 92 LEU A C 1
ATOM 633 O O . LEU A 1 92 ? 7.212 -3.912 -15.129 1.00 84.75 92 LEU A O 1
#

Mean predicted aligned error: 9.95 Å

Secondary structure (DSSP, 8-state):
-HHHHHHHHHHHHHHHHHHHHHHHHHHHHHHHHHHHHHHHHHHHHHHHHHHHHHHHHHHHHHH-GGGHHHHHHHHHSTHHHHHHHHHHHHH-